Protein AF-A0A9D9AKJ4-F1 (afdb_monomer_lite)

Secondary structure (DSSP, 8-state):
-HHHHHHHHHHHHHHHHHHHHHHHHHHHHHT--TTTHHHHHHHHHHHHHHHHHHHHHHHHHHHHHT--

Structure (mmCIF, N/CA/C/O backbone):
data_AF-A0A9D9AKJ4-F1
#
_entry.id   AF-A0A9D9AKJ4-F1
#
loop_
_atom_site.group_PDB
_atom_site.id
_atom_site.type_symbol
_atom_site.label_atom_id
_atom_site.label_alt_id
_atom_site.label_comp_id
_atom_site.label_asym_id
_atom_site.label_entity_id
_atom_site.label_seq_id
_atom_site.pdbx_PDB_ins_code
_atom_site.Cartn_x
_atom_site.Cartn_y
_atom_site.Cartn_z
_atom_site.occupancy
_atom_site.B_iso_or_equiv
_atom_site.auth_seq_id
_atom_site.auth_comp_id
_atom_site.auth_asym_id
_atom_site.auth_atom_id
_atom_site.pdbx_PDB_model_num
ATOM 1 N N . MET A 1 1 ? -25.601 2.674 7.821 1.00 60.25 1 MET A N 1
ATOM 2 C CA . MET A 1 1 ? -24.258 3.100 8.280 1.00 60.25 1 MET A CA 1
ATOM 3 C C . MET A 1 1 ? -23.195 2.034 8.018 1.00 60.25 1 MET A C 1
ATOM 5 O O . MET A 1 1 ? -22.272 2.318 7.271 1.00 60.25 1 MET A O 1
ATOM 9 N N . LEU A 1 2 ? -23.355 0.801 8.523 1.00 70.00 2 LEU A N 1
ATOM 10 C CA . LEU A 1 2 ? -22.374 -0.284 8.330 1.00 70.00 2 LEU A CA 1
ATOM 11 C C . LEU A 1 2 ? -22.099 -0.611 6.850 1.00 70.00 2 LEU A C 1
ATOM 13 O O . LEU A 1 2 ? -20.949 -0.715 6.449 1.00 70.00 2 LEU A O 1
ATOM 17 N N . LYS A 1 3 ? -23.153 -0.680 6.025 1.00 74.81 3 LYS A N 1
ATOM 18 C CA . LYS A 1 3 ? -23.042 -0.949 4.582 1.00 74.81 3 LYS A CA 1
ATOM 19 C C . LYS A 1 3 ? -22.214 0.104 3.835 1.00 74.81 3 LYS A C 1
ATOM 21 O O . LYS A 1 3 ? -21.378 -0.240 3.024 1.00 74.81 3 LYS A O 1
ATOM 26 N N . GLN A 1 4 ? -22.370 1.376 4.195 1.00 73.50 4 GLN A N 1
ATOM 27 C CA . GLN A 1 4 ? -21.626 2.470 3.572 1.00 73.50 4 GLN A CA 1
ATOM 28 C C . GLN A 1 4 ? -20.140 2.456 3.961 1.00 73.50 4 GLN A C 1
ATOM 30 O O . GLN A 1 4 ? -19.291 2.741 3.129 1.00 73.50 4 GLN A O 1
ATOM 35 N N . ILE A 1 5 ? -19.815 2.099 5.209 1.00 75.44 5 ILE A N 1
ATOM 36 C CA . ILE A 1 5 ? -18.423 1.915 5.656 1.00 75.44 5 ILE A CA 1
ATOM 37 C C . ILE A 1 5 ? -17.804 0.706 4.949 1.00 75.44 5 ILE A C 1
ATOM 39 O O . ILE A 1 5 ? -16.680 0.787 4.466 1.00 75.44 5 ILE A O 1
ATOM 43 N N . TRP A 1 6 ? -18.563 -0.384 4.830 1.00 79.44 6 TRP A N 1
ATOM 44 C CA . TRP A 1 6 ? -18.149 -1.583 4.110 1.00 79.44 6 TRP A CA 1
ATOM 45 C C . TRP A 1 6 ? -17.848 -1.295 2.636 1.00 79.44 6 TRP A C 1
ATOM 47 O O . TRP A 1 6 ? -16.771 -1.644 2.164 1.00 79.44 6 TRP A O 1
ATOM 57 N N . ASP A 1 7 ? -18.735 -0.584 1.938 1.00 82.69 7 ASP A N 1
ATOM 58 C CA . ASP A 1 7 ? -18.539 -0.213 0.533 1.00 82.69 7 ASP A CA 1
ATOM 59 C C . ASP A 1 7 ? -17.294 0.677 0.346 1.00 82.69 7 ASP A C 1
ATOM 61 O O . ASP A 1 7 ? -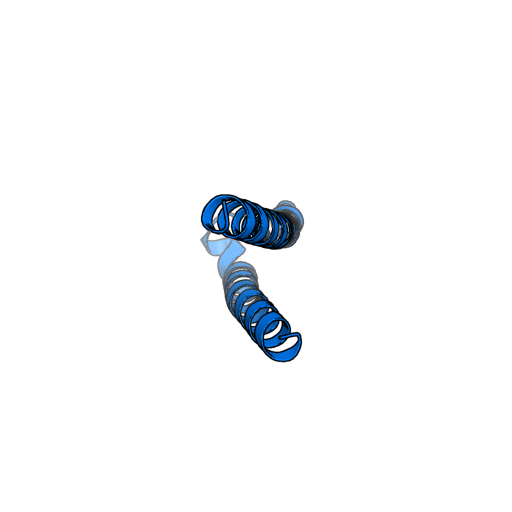16.541 0.503 -0.612 1.00 82.69 7 ASP A O 1
ATOM 65 N N . GLN A 1 8 ? -17.020 1.589 1.288 1.00 77.75 8 GLN A N 1
ATOM 66 C CA . GLN A 1 8 ? -15.799 2.407 1.278 1.00 77.75 8 GLN A CA 1
ATOM 67 C C . GLN A 1 8 ? -14.542 1.559 1.508 1.00 77.75 8 GLN A C 1
ATOM 69 O O . GLN A 1 8 ? -13.566 1.711 0.775 1.00 77.75 8 GLN A O 1
ATOM 74 N N . CYS A 1 9 ? -14.560 0.633 2.470 1.00 78.56 9 CYS A N 1
ATOM 75 C CA . CYS A 1 9 ? -13.443 -0.281 2.708 1.00 78.56 9 CYS A CA 1
ATOM 76 C C . CYS A 1 9 ? -13.175 -1.173 1.492 1.00 78.56 9 CYS A C 1
ATOM 78 O O . CYS A 1 9 ? -12.030 -1.282 1.061 1.00 78.56 9 CYS A O 1
ATOM 80 N N . VAL A 1 10 ? -14.220 -1.760 0.902 1.00 86.69 10 VAL A N 1
ATOM 81 C CA . VAL A 1 10 ? -14.110 -2.589 -0.306 1.00 86.69 10 VAL A CA 1
ATOM 82 C C . VAL A 1 10 ? -13.552 -1.772 -1.468 1.00 86.69 10 VAL A C 1
ATOM 84 O O . VAL A 1 10 ? -12.653 -2.245 -2.155 1.00 86.69 10 VAL A O 1
ATOM 87 N N . SER A 1 11 ? -14.010 -0.532 -1.654 1.00 86.12 11 SER A N 1
ATOM 88 C CA . SER A 1 11 ? -13.483 0.350 -2.699 1.00 86.12 11 SER A CA 1
ATOM 89 C C . SER A 1 11 ? -12.004 0.687 -2.489 1.00 86.12 11 SER A C 1
ATOM 91 O O . SER A 1 11 ? -11.236 0.662 -3.448 1.00 86.12 11 SER A O 1
ATOM 93 N N . VAL A 1 12 ? -11.584 0.994 -1.258 1.00 85.69 12 VAL A N 1
ATOM 94 C CA . VAL A 1 12 ? -10.179 1.309 -0.941 1.00 85.69 12 VAL A CA 1
ATOM 95 C C . VAL A 1 12 ? -9.289 0.084 -1.143 1.00 85.69 12 VAL A C 1
ATOM 97 O O . VAL A 1 12 ? -8.231 0.189 -1.761 1.00 85.69 12 VAL A O 1
ATOM 100 N N . VAL A 1 13 ? -9.735 -1.087 -0.684 1.00 88.31 13 VAL A N 1
ATOM 101 C CA . VAL A 1 13 ? -9.012 -2.353 -0.868 1.00 88.31 13 VAL A CA 1
ATOM 102 C C . VAL A 1 13 ? -8.956 -2.745 -2.343 1.00 88.31 13 VAL A C 1
ATOM 104 O O . VAL A 1 13 ? -7.927 -3.240 -2.789 1.00 88.31 13 VAL A O 1
ATOM 107 N N . ALA A 1 14 ? -10.006 -2.480 -3.123 1.00 90.25 14 ALA A N 1
ATOM 108 C CA . ALA A 1 14 ? -10.008 -2.730 -4.561 1.00 90.25 14 ALA A CA 1
ATOM 109 C C . ALA A 1 14 ? -8.966 -1.865 -5.285 1.00 90.25 14 ALA A C 1
ATOM 111 O O . ALA A 1 14 ? -8.166 -2.391 -6.057 1.00 90.25 14 ALA A O 1
ATOM 112 N N . VAL A 1 15 ? -8.918 -0.559 -4.995 1.00 91.12 15 VAL A N 1
ATOM 113 C CA . VAL A 1 15 ? -7.908 0.349 -5.570 1.00 91.12 15 VAL A CA 1
ATOM 114 C C . VAL A 1 15 ? -6.497 -0.070 -5.153 1.00 91.12 15 VAL A C 1
ATOM 116 O O . VAL A 1 15 ? -5.601 -0.148 -5.995 1.00 91.12 15 VAL A O 1
ATOM 119 N N . TRP A 1 16 ? -6.302 -0.398 -3.874 1.00 92.69 16 TRP A N 1
ATOM 120 C CA . TRP A 1 16 ? -5.026 -0.906 -3.370 1.00 92.69 16 TRP A CA 1
ATOM 121 C C . TRP A 1 16 ? -4.613 -2.207 -4.068 1.00 92.69 16 TRP A C 1
ATOM 123 O O . TRP A 1 16 ? -3.480 -2.318 -4.530 1.00 92.69 16 TRP A O 1
ATOM 133 N N . GLY A 1 17 ? -5.540 -3.153 -4.227 1.00 92.12 17 GLY A N 1
ATOM 134 C CA . GLY A 1 17 ? -5.299 -4.433 -4.887 1.00 92.12 17 GLY A CA 1
ATOM 135 C C . GLY A 1 17 ? -4.865 -4.277 -6.344 1.00 92.12 17 GLY A C 1
ATOM 136 O O . GLY A 1 17 ? -3.937 -4.958 -6.774 1.00 92.12 17 GLY A O 1
ATOM 137 N N . VAL A 1 18 ? -5.458 -3.335 -7.087 1.00 93.88 18 VAL A N 1
ATOM 138 C CA . VAL A 1 18 ? -5.018 -3.004 -8.456 1.00 93.88 18 VAL A CA 1
ATOM 139 C C . VAL A 1 18 ? -3.591 -2.447 -8.459 1.00 93.88 18 VAL A C 1
ATOM 141 O O . VAL A 1 18 ? -2.786 -2.841 -9.303 1.00 93.88 18 VAL A O 1
ATOM 144 N N . GLY A 1 19 ? -3.249 -1.579 -7.503 1.00 91.69 19 GLY A N 1
ATOM 145 C CA . GLY A 1 19 ? -1.891 -1.045 -7.354 1.00 91.69 19 GLY A CA 1
ATOM 146 C C . GLY A 1 19 ? -0.857 -2.127 -7.031 1.00 91.69 19 GLY A C 1
ATOM 147 O O . GLY A 1 19 ? 0.195 -2.185 -7.666 1.00 91.69 19 GLY A O 1
ATOM 148 N N . VAL A 1 20 ? -1.181 -3.030 -6.101 1.00 92.69 20 VAL A N 1
ATOM 149 C CA . VAL A 1 20 ? -0.336 -4.184 -5.750 1.00 92.69 20 VAL A CA 1
ATOM 150 C C . VAL A 1 20 ? -0.158 -5.118 -6.940 1.00 92.69 20 VAL A C 1
ATOM 152 O O . VAL A 1 20 ? 0.956 -5.564 -7.208 1.00 92.69 20 VAL A O 1
ATOM 155 N N . PHE A 1 21 ? -1.232 -5.389 -7.680 1.00 92.25 21 PHE A N 1
ATOM 156 C CA . PHE A 1 21 ? -1.169 -6.199 -8.889 1.00 92.25 21 PHE A CA 1
ATOM 157 C C . PHE A 1 21 ? -0.242 -5.547 -9.920 1.00 92.25 21 PHE A C 1
ATOM 159 O O . PHE A 1 21 ? 0.720 -6.166 -10.360 1.00 92.25 21 PHE A O 1
ATOM 166 N N . ALA A 1 22 ? -0.442 -4.269 -10.242 1.00 92.00 22 ALA A N 1
ATOM 167 C CA . ALA A 1 22 ? 0.430 -3.555 -11.173 1.00 92.00 22 ALA A CA 1
ATOM 168 C C . ALA A 1 22 ? 1.904 -3.573 -10.728 1.00 92.00 22 ALA A C 1
ATOM 170 O O . ALA A 1 22 ? 2.787 -3.779 -11.564 1.00 92.00 22 ALA A O 1
ATOM 171 N N . LEU A 1 23 ? 2.168 -3.420 -9.426 1.00 90.62 23 LEU A N 1
ATOM 172 C CA . LEU A 1 23 ? 3.508 -3.511 -8.847 1.00 90.62 23 LEU A CA 1
ATOM 173 C C . LEU A 1 23 ? 4.106 -4.914 -9.025 1.00 90.62 23 LEU A C 1
ATOM 175 O O . LEU A 1 23 ? 5.231 -5.032 -9.496 1.00 90.62 23 LEU A O 1
ATOM 179 N N . MET A 1 24 ? 3.350 -5.976 -8.744 1.00 88.12 24 MET A N 1
ATOM 180 C CA . MET A 1 24 ? 3.786 -7.370 -8.914 1.00 88.12 24 MET A CA 1
ATOM 181 C C . MET A 1 24 ? 4.127 -7.740 -10.363 1.00 88.12 24 MET A C 1
ATOM 183 O O . MET A 1 24 ? 4.982 -8.590 -10.588 1.00 88.12 24 MET A O 1
ATOM 187 N N . PHE A 1 25 ? 3.510 -7.100 -11.358 1.00 89.56 25 PHE A N 1
ATOM 188 C CA . PHE A 1 25 ? 3.851 -7.335 -12.768 1.00 89.56 25 PHE A CA 1
ATOM 189 C C . PHE A 1 25 ? 4.971 -6.424 -13.288 1.00 89.56 25 PHE A C 1
ATOM 191 O O . PHE A 1 25 ? 5.605 -6.748 -14.291 1.00 89.56 25 PHE A O 1
ATOM 198 N N . ASN A 1 26 ? 5.236 -5.295 -12.622 1.00 90.75 26 ASN A N 1
ATOM 199 C CA . ASN A 1 26 ? 6.193 -4.289 -13.093 1.00 90.75 26 ASN A CA 1
ATOM 200 C C . ASN A 1 26 ? 7.397 -4.065 -12.169 1.00 90.75 26 ASN A C 1
ATOM 202 O O . ASN A 1 26 ? 8.259 -3.267 -12.529 1.00 90.75 26 ASN A O 1
ATOM 206 N N . TYR A 1 27 ? 7.515 -4.754 -11.027 1.00 86.75 27 TYR A N 1
ATOM 207 C CA . TYR A 1 27 ? 8.583 -4.516 -10.041 1.00 86.75 27 TYR A CA 1
ATOM 208 C C . TYR A 1 27 ? 9.984 -4.572 -10.661 1.00 86.75 27 TYR A C 1
ATOM 210 O O . TYR A 1 27 ? 10.799 -3.688 -10.414 1.00 86.75 27 TYR A O 1
ATOM 218 N N . GLY A 1 28 ? 10.226 -5.531 -11.564 1.00 84.19 28 GLY A N 1
ATOM 219 C CA . GLY A 1 28 ? 11.499 -5.652 -12.276 1.00 84.19 28 GLY A CA 1
ATOM 220 C C . GLY A 1 28 ? 11.781 -4.499 -13.247 1.00 84.19 28 GLY A C 1
ATOM 221 O O . GLY A 1 28 ? 12.938 -4.154 -13.460 1.00 84.19 28 GLY A O 1
ATOM 222 N N . ARG A 1 29 ? 10.746 -3.852 -13.806 1.00 88.81 29 ARG A N 1
ATOM 223 C CA . ARG A 1 29 ? 10.902 -2.634 -14.631 1.00 88.81 29 A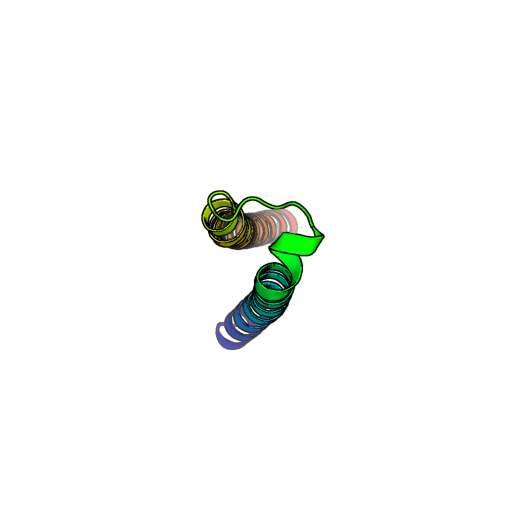RG A CA 1
ATOM 224 C C . ARG A 1 29 ? 11.079 -1.378 -13.781 1.00 88.81 29 ARG A C 1
ATOM 226 O O . ARG A 1 29 ? 11.677 -0.416 -14.246 1.00 88.81 29 ARG A O 1
ATOM 233 N N . LEU A 1 30 ? 10.539 -1.388 -12.565 1.00 85.44 30 LEU A N 1
ATOM 234 C CA . LEU A 1 30 ? 10.629 -0.296 -11.598 1.00 85.44 30 LEU A CA 1
ATOM 235 C C . LEU A 1 30 ? 11.930 -0.335 -10.781 1.00 85.44 30 LEU A C 1
ATOM 237 O O . LEU A 1 30 ? 12.169 0.581 -10.001 1.00 85.44 30 LEU A O 1
ATOM 241 N N . GLY A 1 31 ? 12.759 -1.372 -10.954 1.00 88.06 31 GLY A N 1
ATOM 242 C CA . GLY A 1 31 ? 13.991 -1.556 -10.183 1.00 88.06 31 GLY A CA 1
ATOM 243 C C . GLY A 1 31 ? 13.733 -1.827 -8.701 1.00 88.06 31 GLY A C 1
ATOM 244 O O . GLY A 1 31 ? 14.575 -1.506 -7.872 1.00 88.06 31 GLY A O 1
ATOM 245 N N . VAL A 1 32 ? 12.555 -2.362 -8.364 1.00 87.06 32 VAL A N 1
ATOM 246 C CA . VAL A 1 32 ? 12.184 -2.694 -6.986 1.00 87.06 32 VAL A CA 1
ATOM 247 C C . VAL A 1 32 ? 12.707 -4.083 -6.659 1.00 87.06 32 VAL A C 1
ATOM 249 O O . VAL A 1 32 ? 12.379 -5.050 -7.356 1.00 87.06 32 VAL A O 1
ATOM 252 N N . ASP A 1 33 ? 13.476 -4.186 -5.579 1.00 89.50 33 ASP A N 1
ATOM 253 C CA . ASP A 1 33 ? 13.975 -5.468 -5.108 1.00 89.50 33 ASP A CA 1
ATOM 254 C C . ASP A 1 33 ? 12.820 -6.362 -4.618 1.00 89.50 33 ASP A C 1
ATOM 256 O O . ASP A 1 33 ? 11.945 -5.914 -3.868 1.00 89.50 33 ASP A O 1
ATOM 260 N N . PRO A 1 34 ? 12.802 -7.658 -4.985 1.00 85.69 34 PRO A N 1
ATOM 261 C CA . PRO A 1 34 ? 11.758 -8.589 -4.552 1.00 85.69 34 PRO A CA 1
ATOM 262 C C . PRO A 1 34 ? 11.644 -8.716 -3.029 1.00 85.69 34 PRO A C 1
ATOM 264 O O . PRO A 1 34 ? 10.587 -9.083 -2.520 1.00 85.69 34 PRO A O 1
ATOM 267 N N . LEU A 1 35 ? 12.730 -8.429 -2.305 1.00 91.19 35 LEU A N 1
ATOM 268 C CA . LEU A 1 35 ? 12.776 -8.469 -0.845 1.00 91.19 35 LEU A CA 1
ATOM 269 C C . LEU A 1 35 ? 11.999 -7.306 -0.203 1.00 91.19 35 LEU A C 1
ATOM 271 O O . LEU A 1 35 ? 11.445 -7.469 0.883 1.00 91.19 35 LEU A O 1
ATOM 275 N N . ASP A 1 36 ? 11.905 -6.171 -0.899 1.00 90.12 36 ASP A N 1
ATOM 276 C CA . ASP A 1 36 ? 11.204 -4.968 -0.433 1.00 90.12 36 ASP A CA 1
ATOM 277 C C . ASP A 1 36 ? 9.718 -4.981 -0.803 1.00 90.12 36 ASP A C 1
ATOM 279 O O . ASP A 1 36 ? 8.896 -4.288 -0.203 1.00 90.12 36 ASP A O 1
ATOM 283 N N . LEU A 1 37 ? 9.341 -5.814 -1.769 1.00 90.19 37 LEU A N 1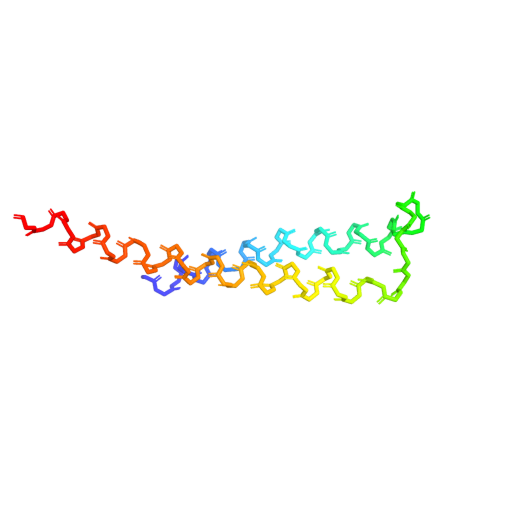
ATOM 284 C CA . LEU A 1 37 ? 7.975 -5.974 -2.263 1.00 90.19 37 LEU A CA 1
ATOM 285 C C . LEU A 1 37 ? 6.956 -6.296 -1.149 1.00 90.19 37 LEU A C 1
ATOM 287 O O . LEU A 1 37 ? 5.929 -5.615 -1.079 1.00 90.19 37 LEU A O 1
ATOM 291 N N . PRO A 1 38 ? 7.217 -7.248 -0.226 1.00 89.38 38 PRO A N 1
ATOM 292 C CA . PRO A 1 38 ? 6.352 -7.483 0.927 1.00 89.38 38 PRO A CA 1
ATOM 293 C C . PRO A 1 38 ? 6.215 -6.242 1.812 1.00 89.38 38 PRO A C 1
ATOM 295 O O . PRO A 1 38 ? 5.106 -5.906 2.224 1.00 89.38 38 PRO A O 1
ATOM 298 N N . LEU A 1 39 ? 7.314 -5.527 2.075 1.00 92.44 39 LEU A N 1
ATOM 299 C CA . LEU A 1 39 ? 7.298 -4.330 2.915 1.00 92.44 39 LEU A CA 1
ATOM 300 C C . LEU A 1 39 ? 6.462 -3.212 2.278 1.00 92.44 39 LEU A C 1
ATOM 302 O O . LEU A 1 39 ? 5.669 -2.575 2.967 1.00 92.44 39 LEU A O 1
ATOM 306 N N . ILE A 1 40 ? 6.580 -3.009 0.967 1.00 90.00 40 ILE A N 1
ATOM 307 C CA . ILE A 1 40 ? 5.803 -2.008 0.222 1.00 90.00 40 ILE A CA 1
ATOM 308 C C . ILE A 1 40 ? 4.310 -2.371 0.222 1.00 90.00 40 ILE A C 1
ATOM 310 O O . ILE A 1 40 ? 3.454 -1.517 0.477 1.00 90.00 40 ILE A O 1
ATOM 314 N N . ILE A 1 41 ? 3.974 -3.642 -0.014 1.00 91.88 41 ILE A N 1
ATOM 315 C CA . ILE A 1 41 ? 2.585 -4.120 -0.049 1.00 91.88 41 ILE A CA 1
ATOM 316 C C . ILE A 1 41 ? 1.943 -4.028 1.339 1.00 91.88 41 ILE A C 1
ATOM 318 O O . ILE A 1 41 ? 0.918 -3.365 1.505 1.00 91.88 41 ILE A O 1
ATOM 322 N N . PHE A 1 42 ? 2.542 -4.651 2.354 1.00 91.31 42 PHE A N 1
ATOM 323 C CA . PHE A 1 42 ? 1.970 -4.667 3.701 1.00 91.31 42 PHE A CA 1
ATOM 324 C C . PHE A 1 42 ? 2.076 -3.305 4.393 1.00 91.31 42 P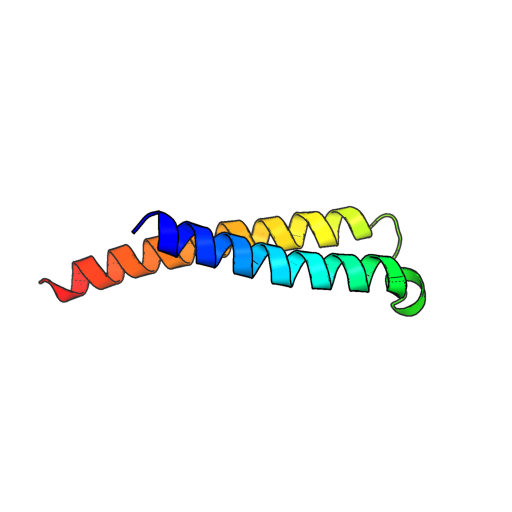HE A C 1
ATOM 326 O O . PHE A 1 42 ? 1.155 -2.907 5.107 1.00 91.31 42 PHE A O 1
ATOM 333 N N . GLY A 1 43 ? 3.144 -2.550 4.134 1.00 91.31 43 GLY A N 1
ATOM 334 C CA . GLY A 1 43 ? 3.316 -1.189 4.636 1.00 91.31 43 GLY A CA 1
ATOM 335 C C . GLY A 1 43 ? 2.257 -0.236 4.087 1.00 91.31 43 GLY A C 1
ATOM 336 O O . GLY A 1 43 ? 1.611 0.469 4.862 1.00 91.31 43 GLY A O 1
ATOM 337 N N . SER A 1 44 ? 1.999 -0.260 2.774 1.00 91.00 44 SER A N 1
ATOM 338 C CA . SER A 1 44 ? 0.942 0.569 2.172 1.00 91.00 44 SER A CA 1
ATOM 339 C C . SER A 1 44 ? -0.454 0.210 2.694 1.00 91.00 44 SER A C 1
ATOM 341 O O . SER A 1 44 ? -1.253 1.107 2.966 1.00 91.00 44 SER A O 1
ATOM 343 N N . LEU A 1 45 ? -0.733 -1.075 2.935 1.00 88.94 45 LEU A N 1
ATOM 344 C CA . LEU A 1 45 ? -1.981 -1.507 3.570 1.00 88.94 45 LEU A CA 1
ATOM 345 C C . LEU A 1 45 ? -2.100 -1.001 5.019 1.00 88.94 45 LEU A C 1
ATOM 347 O O . LEU A 1 45 ? -3.163 -0.533 5.439 1.00 88.94 45 LEU A O 1
ATOM 351 N N . GLY A 1 46 ? -1.004 -1.043 5.781 1.00 87.69 46 GLY A N 1
ATOM 352 C CA . GLY A 1 46 ? -0.936 -0.497 7.138 1.00 87.69 46 GLY A CA 1
ATOM 353 C C . GLY A 1 46 ? -1.224 1.006 7.176 1.00 87.69 46 GLY A C 1
ATOM 354 O O . GLY A 1 46 ? -2.020 1.470 7.992 1.00 87.69 46 GLY A O 1
ATOM 355 N N . VAL A 1 47 ? -0.663 1.770 6.237 1.00 87.75 47 VAL A N 1
ATOM 356 C CA . VAL A 1 47 ? -0.934 3.212 6.115 1.00 87.75 47 VAL A CA 1
ATOM 357 C C . VAL A 1 47 ? -2.404 3.478 5.780 1.00 87.75 47 VAL A C 1
ATOM 359 O O . VAL A 1 47 ? -3.019 4.354 6.389 1.00 87.75 47 VAL A O 1
ATOM 362 N N . LEU A 1 48 ? -3.001 2.708 4.866 1.00 86.31 48 LEU A N 1
ATOM 363 C CA . LEU A 1 48 ? -4.416 2.860 4.503 1.00 86.31 48 LEU A CA 1
ATOM 364 C C . LEU A 1 48 ? -5.357 2.573 5.679 1.00 86.31 48 LEU A C 1
ATOM 366 O O . LEU A 1 48 ? -6.326 3.307 5.897 1.00 86.31 48 LEU A O 1
ATOM 370 N N . THR A 1 49 ? -5.072 1.530 6.457 1.00 85.12 49 THR A N 1
ATOM 371 C CA . THR A 1 49 ? -5.879 1.179 7.634 1.00 85.12 49 THR A CA 1
ATOM 372 C C . THR A 1 49 ? -5.732 2.222 8.743 1.00 85.12 49 THR A C 1
ATOM 374 O O . THR A 1 49 ? -6.744 2.727 9.234 1.00 85.12 49 THR A O 1
ATOM 377 N N . ALA A 1 50 ? -4.506 2.640 9.068 1.00 85.25 50 ALA A N 1
ATOM 378 C CA . ALA A 1 50 ? -4.250 3.689 10.055 1.00 85.25 50 ALA A CA 1
ATOM 379 C C . ALA A 1 50 ? -4.878 5.035 9.651 1.00 85.25 50 ALA A C 1
ATOM 381 O O . ALA A 1 50 ? -5.542 5.681 10.465 1.00 85.25 50 ALA A O 1
ATOM 382 N N . GLY A 1 51 ? -4.744 5.426 8.380 1.00 84.25 51 GLY A N 1
ATOM 383 C CA . GLY A 1 51 ? -5.367 6.630 7.832 1.00 84.25 51 GLY A CA 1
ATOM 384 C C . GLY A 1 51 ? -6.893 6.590 7.919 1.00 84.25 51 GLY A C 1
ATOM 385 O O . GLY A 1 51 ? -7.516 7.575 8.311 1.00 84.25 51 GLY A O 1
ATOM 386 N N . SER A 1 52 ? -7.508 5.437 7.646 1.00 79.19 52 SER A N 1
ATOM 387 C CA . SER A 1 52 ? -8.965 5.264 7.747 1.00 79.19 52 SER A CA 1
ATOM 388 C C . SER A 1 52 ? -9.474 5.428 9.184 1.00 79.19 52 SER A C 1
ATOM 390 O O . SER A 1 52 ? -10.514 6.059 9.411 1.00 79.19 52 SER A O 1
ATOM 392 N N . VAL A 1 53 ? -8.727 4.915 10.167 1.00 80.75 53 VAL A N 1
ATOM 393 C CA . VAL A 1 53 ? -9.039 5.102 11.592 1.00 80.75 53 VAL A CA 1
ATOM 394 C C . VAL A 1 53 ? -8.862 6.567 11.992 1.00 80.75 53 VAL A C 1
ATOM 396 O O . VAL A 1 53 ? -9.768 7.144 12.591 1.00 80.75 53 VAL A O 1
ATOM 399 N N . ALA A 1 54 ? -7.752 7.200 11.603 1.00 82.31 54 ALA A N 1
ATOM 400 C CA . ALA A 1 54 ? -7.487 8.608 11.897 1.00 82.31 54 ALA A CA 1
ATOM 401 C C . ALA A 1 54 ? -8.563 9.539 11.315 1.00 82.31 54 ALA A C 1
ATOM 403 O O . ALA A 1 54 ? -9.069 10.414 12.016 1.00 82.31 54 ALA A O 1
ATOM 404 N N . VAL A 1 55 ? -8.980 9.315 10.065 1.00 82.06 55 VAL A N 1
ATOM 405 C CA . VAL A 1 55 ? -10.069 10.068 9.422 1.00 82.06 55 VAL A CA 1
ATOM 406 C C . VAL A 1 55 ? -11.399 9.835 10.137 1.00 82.06 55 VAL A C 1
ATOM 408 O O . VAL A 1 55 ? -12.167 10.780 10.330 1.00 82.06 55 VAL A O 1
ATOM 411 N N . SER A 1 56 ? -11.680 8.601 10.562 1.00 79.44 56 SER A N 1
ATOM 412 C CA . SER A 1 56 ? -12.905 8.292 11.310 1.00 79.44 56 SER A CA 1
ATOM 413 C C . SER A 1 56 ? -12.940 9.017 12.656 1.00 79.44 56 SER A C 1
ATOM 415 O O . SER A 1 56 ? -13.952 9.634 12.993 1.00 79.44 56 SER A O 1
ATOM 417 N N . LEU A 1 57 ? -11.821 9.025 13.385 1.00 79.62 57 LEU A N 1
ATOM 418 C CA . LEU A 1 57 ? -11.679 9.772 14.635 1.00 79.62 57 LEU A CA 1
ATOM 419 C C . LEU A 1 57 ? -11.804 11.283 14.400 1.00 79.62 57 LEU A C 1
ATOM 421 O O . LEU A 1 57 ? -12.572 11.949 15.092 1.00 79.62 57 LEU A O 1
ATOM 425 N N . ALA A 1 58 ? -11.133 11.827 13.381 1.00 81.44 58 ALA A N 1
ATOM 426 C CA . ALA A 1 58 ? -11.213 13.245 13.030 1.00 81.44 58 ALA A CA 1
ATOM 427 C C . ALA A 1 58 ? -12.655 13.684 12.720 1.00 81.44 58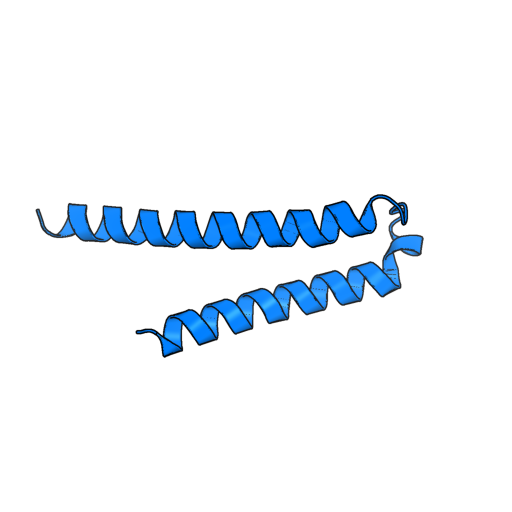 ALA A C 1
ATOM 429 O O . ALA A 1 58 ? -13.095 14.744 13.170 1.00 81.44 58 ALA A O 1
ATOM 430 N N . ARG A 1 59 ? -13.431 12.848 12.015 1.00 78.94 59 ARG A N 1
ATOM 431 C CA . ARG A 1 59 ? -14.859 13.103 11.767 1.00 78.94 59 ARG A CA 1
ATOM 432 C C . ARG A 1 59 ? -15.678 13.120 13.056 1.00 78.94 59 ARG A C 1
ATOM 434 O O . ARG A 1 59 ? -16.554 13.973 13.185 1.00 78.94 59 ARG A O 1
ATOM 441 N N . GLN A 1 60 ? -15.397 12.230 14.007 1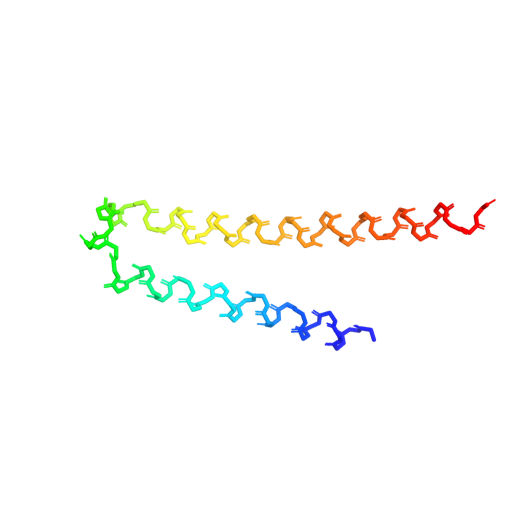.00 78.38 60 GLN A N 1
ATOM 442 C CA . GLN A 1 60 ? -16.081 12.234 15.305 1.00 78.38 60 GLN A CA 1
ATOM 443 C C . GLN A 1 60 ? -15.755 13.489 16.127 1.00 78.38 60 GLN A C 1
ATOM 445 O O . GLN A 1 60 ? -16.670 14.102 16.675 1.00 78.38 60 GLN A O 1
ATOM 450 N N . PHE A 1 61 ? -14.493 13.927 16.153 1.00 75.62 61 PHE A N 1
ATOM 451 C CA . PHE A 1 61 ? -14.099 15.178 16.815 1.00 75.62 61 PHE A CA 1
ATOM 452 C C . PHE A 1 61 ? -14.752 16.411 16.180 1.00 75.62 61 PHE A C 1
ATOM 454 O O . PHE A 1 61 ? -15.310 17.246 16.889 1.00 75.62 61 PHE A O 1
ATOM 461 N N . MET A 1 62 ? -14.754 16.504 14.848 1.00 74.75 62 MET A N 1
ATOM 462 C CA . MET A 1 62 ? -15.416 17.596 14.122 1.00 74.75 62 MET A CA 1
ATOM 463 C C . MET A 1 62 ? -16.933 17.599 14.351 1.00 74.75 62 MET A C 1
ATOM 465 O O . MET A 1 62 ? -17.521 18.658 14.554 1.00 74.75 62 MET A O 1
ATOM 469 N N . SER A 1 63 ? -17.572 16.424 14.368 1.00 73.69 63 SER A N 1
ATOM 470 C CA . SER A 1 63 ? -19.002 16.301 14.677 1.00 73.69 63 SER A CA 1
ATOM 471 C C . SER A 1 63 ? -19.322 16.730 16.109 1.00 73.69 63 SER A C 1
ATOM 473 O O . SER A 1 63 ? -20.378 17.312 16.338 1.00 73.69 63 SER A O 1
ATOM 475 N N . LYS A 1 64 ? -18.424 16.458 17.063 1.00 66.94 64 LYS A N 1
ATOM 476 C CA . LYS A 1 64 ? -18.576 16.862 18.465 1.00 66.94 64 LYS A CA 1
ATOM 477 C C . LYS A 1 64 ? -18.399 18.374 18.650 1.00 66.94 64 LYS A C 1
ATOM 479 O O . LYS A 1 64 ? -19.180 18.978 19.372 1.00 66.94 64 LYS A O 1
ATOM 484 N N . ASN A 1 65 ? -17.439 18.991 17.957 1.00 64.94 65 ASN A N 1
ATOM 485 C CA . ASN A 1 65 ? -17.190 20.439 18.030 1.00 64.94 65 ASN A CA 1
ATOM 486 C C . ASN A 1 65 ? -18.235 21.295 17.300 1.00 64.94 65 ASN A C 1
ATOM 488 O O . ASN A 1 65 ? -18.321 22.486 17.560 1.00 64.94 65 ASN A O 1
ATOM 492 N N . ARG A 1 66 ? -19.019 20.720 16.382 1.00 58.81 66 ARG A N 1
ATOM 493 C CA . ARG A 1 66 ? -20.058 21.450 15.633 1.00 58.81 66 ARG A CA 1
ATOM 494 C C . ARG A 1 66 ? -21.412 21.517 16.357 1.00 58.81 66 ARG A C 1
ATOM 496 O O . ARG A 1 66 ? -22.310 22.196 15.876 1.00 58.81 66 ARG A O 1
ATOM 503 N N . ALA A 1 67 ? -21.572 20.776 17.454 1.00 58.28 67 ALA A N 1
ATOM 504 C CA . ALA A 1 67 ? -22.803 20.697 18.247 1.00 58.28 67 ALA A CA 1
ATOM 505 C C . ALA A 1 67 ? -22.743 21.506 19.562 1.00 58.28 67 ALA A C 1
ATOM 507 O O . ALA A 1 67 ? -23.677 21.425 20.358 1.00 58.28 67 ALA A O 1
ATOM 508 N N . SER A 1 68 ? -21.652 22.247 19.788 1.00 51.56 68 SER A N 1
ATOM 509 C CA . SER A 1 68 ? -21.459 23.188 20.899 1.00 51.56 68 SER A CA 1
ATOM 510 C C . SER A 1 68 ? -21.413 24.617 20.382 1.00 51.56 68 SER A C 1
ATOM 512 O O . SER A 1 68 ? -21.641 25.504 21.231 1.00 51.56 68 SER A O 1
#

pLDDT: mean 83.28, std 9.31, range [51.56, 93.88]

Foldseek 3Di:
DVVVVVVVVVVVVVVLVVVLVVCVVCVVVVVHDPVCSVVVSVVVVVVVVVVVVVVVVVVVVVVVVVVD

Sequence (68 aa):
MLKQIWDQCVSVVAVWGVGVFALMFNYGRLGVDPLDLPLIIFGSLGVLTAGSVAVSLARQFMSKNRAS

Radius of gyration: 16.41 Å; chains: 1; bounding box: 38×32×36 Å